Protein AF-X1HA51-F1 (afdb_monomer)

Solvent-accessible surface area (backbone atoms only — not comparable to full-atom values): 6621 Å² total; per-residue (Å²): 136,80,69,77,53,94,45,36,69,59,16,39,50,59,33,57,72,28,43,66,61,21,49,51,25,45,51,49,14,52,51,22,46,50,52,32,66,56,83,67,87,50,101,79,42,65,67,34,52,48,23,44,52,49,14,53,51,24,44,52,51,18,48,36,48,49,52,30,71,84,45,96,45,73,68,57,9,35,43,51,36,24,52,47,34,46,68,71,45,97,77,64,46,74,68,48,51,54,48,47,60,70,67,41,52,73,66,58,42,48,50,54,51,49,53,55,48,52,55,60,73,74,107

Mean predicted aligned error: 12.67 Å

Secondary structure (DSSP, 8-state):
---S-SSHHHHHHHHHHHHHHHHHHHHHHHHHHHHHHSS--STT-HHHHHHHHHHHHHHHHHHHHHH-TTSSSGGGSHHHHHHHHHHHSSS--HHHHHHHHHHS-HHHHHHHHHHHHHHHH--

Nearest PDB structures (foldseek):
  6tz4-assembly1_JB  TM=4.543E-01  e=1.169E+00  Homo sapiens
  6tz5-assembly1_AA  TM=4.494E-01  e=1.451E+00  Homo sapiens
  8qhz-assembly1_D  TM=5.359E-01  e=4.500E+00  Synechocystis sp. PCC 6803
  8qhx-assembly1_D  TM=4.933E-01  e=3.437E+00  Synechocystis sp. PCC 6803
  7o3x-assembly1_D  TM=5.205E-01  e=4.750E+00  Synechocystis sp. PCC 6803 substr. Kazusa

Structure (mmCIF, N/CA/C/O backbone):
data_AF-X1HA51-F1
#
_entry.id   AF-X1HA51-F1
#
loop_
_atom_site.group_PDB
_atom_site.id
_atom_site.type_symbol
_atom_site.label_atom_id
_atom_site.label_alt_id
_atom_site.label_comp_id
_atom_site.label_asym_id
_atom_site.label_entity_id
_atom_site.label_seq_id
_atom_site.pdbx_PDB_ins_code
_atom_site.Cartn_x
_atom_site.Cartn_y
_atom_site.Cartn_z
_atom_site.occupancy
_atom_site.B_iso_or_equiv
_atom_site.auth_seq_id
_atom_site.auth_comp_id
_atom_site.auth_asym_id
_atom_site.auth_atom_id
_atom_site.pdbx_PDB_model_num
ATOM 1 N N . MET A 1 1 ? 6.257 14.247 -21.925 1.00 60.78 1 MET A N 1
ATOM 2 C CA . MET A 1 1 ? 6.280 13.625 -20.593 1.00 60.78 1 MET A CA 1
ATOM 3 C C . MET A 1 1 ? 7.718 13.681 -20.125 1.00 60.78 1 MET A C 1
ATOM 5 O O . MET A 1 1 ? 8.583 13.297 -20.906 1.00 60.78 1 MET A O 1
ATOM 9 N N . SER A 1 2 ? 7.984 14.292 -18.972 1.00 77.19 2 SER A N 1
ATOM 10 C CA . SER A 1 2 ? 9.334 14.325 -18.400 1.00 77.19 2 SER A CA 1
ATOM 11 C C . SER A 1 2 ? 9.406 13.196 -17.390 1.00 77.19 2 SER A C 1
ATOM 13 O O . SER A 1 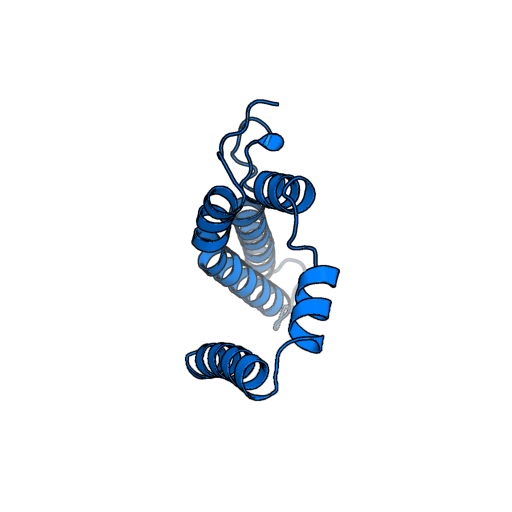2 ? 8.823 13.323 -16.320 1.00 77.19 2 SER A O 1
ATOM 15 N N . HIS A 1 3 ? 10.068 12.104 -17.753 1.00 84.19 3 HIS A N 1
ATOM 16 C CA . HIS A 1 3 ? 10.244 10.967 -16.858 1.00 84.19 3 HIS A CA 1
ATOM 17 C C . HIS A 1 3 ? 11.138 11.342 -15.677 1.00 84.19 3 HIS A C 1
ATOM 19 O O . HIS A 1 3 ? 12.129 12.058 -15.852 1.00 84.19 3 HIS A O 1
ATOM 25 N N . LYS A 1 4 ? 10.765 10.880 -14.485 1.00 87.75 4 LYS A N 1
ATOM 26 C CA . LYS A 1 4 ? 11.581 10.931 -13.271 1.00 87.75 4 LYS A CA 1
ATOM 27 C C . LYS A 1 4 ? 12.572 9.765 -13.233 1.00 87.75 4 LYS A C 1
ATOM 29 O O . LYS A 1 4 ? 13.652 9.936 -12.672 1.00 87.75 4 LYS A O 1
ATOM 34 N N . TYR A 1 5 ? 12.219 8.621 -13.827 1.00 85.75 5 TYR A N 1
ATOM 35 C CA . TYR A 1 5 ? 13.068 7.427 -13.920 1.00 85.75 5 TYR A CA 1
ATOM 36 C C . TYR A 1 5 ? 13.555 7.179 -15.343 1.00 85.75 5 TYR A C 1
ATOM 38 O O . TYR A 1 5 ? 12.859 7.488 -16.307 1.00 85.75 5 TYR A O 1
ATOM 46 N N . ASP A 1 6 ? 14.733 6.570 -15.469 1.00 85.38 6 ASP A N 1
ATOM 47 C CA . ASP A 1 6 ? 15.343 6.291 -16.772 1.00 85.38 6 ASP A CA 1
ATOM 48 C C . ASP A 1 6 ? 14.905 4.934 -17.360 1.00 85.38 6 ASP A C 1
ATOM 50 O O . ASP A 1 6 ? 15.052 4.704 -18.563 1.00 85.38 6 ASP A O 1
ATOM 54 N N . ASN A 1 7 ? 14.392 4.016 -16.528 1.00 79.88 7 ASN A N 1
ATOM 55 C CA . ASN A 1 7 ? 13.992 2.657 -16.911 1.00 79.88 7 ASN A CA 1
ATOM 56 C C . ASN A 1 7 ? 13.014 2.018 -15.896 1.00 79.88 7 ASN A C 1
ATOM 58 O O . ASN A 1 7 ? 12.637 2.623 -14.888 1.00 79.88 7 ASN A O 1
ATOM 62 N N . PHE A 1 8 ? 12.590 0.779 -16.185 1.00 82.19 8 PHE A N 1
ATOM 63 C CA . PHE A 1 8 ? 11.683 0.012 -15.328 1.00 82.19 8 PHE A CA 1
ATOM 64 C C . PHE A 1 8 ? 12.323 -0.343 -13.986 1.00 82.19 8 PHE A C 1
ATOM 66 O O . PHE A 1 8 ? 11.666 -0.214 -12.959 1.00 82.19 8 PHE A O 1
ATOM 73 N N . GLU A 1 9 ? 13.579 -0.784 -13.984 1.00 81.12 9 GLU A N 1
ATOM 74 C CA . GLU A 1 9 ? 14.299 -1.211 -12.786 1.00 81.12 9 GLU A CA 1
ATOM 75 C C . GLU A 1 9 ? 14.404 -0.083 -11.756 1.00 81.12 9 GLU A C 1
ATOM 77 O O . GLU A 1 9 ? 14.162 -0.317 -10.572 1.00 81.12 9 GLU A O 1
ATOM 82 N N . ASP A 1 10 ? 14.679 1.140 -12.206 1.00 82.25 10 ASP A N 1
ATOM 83 C CA . ASP A 1 10 ? 14.754 2.329 -11.362 1.00 82.25 10 ASP A CA 1
ATOM 84 C C . ASP A 1 10 ? 13.379 2.676 -10.782 1.00 82.25 10 ASP A C 1
ATOM 86 O O . ASP A 1 10 ? 13.238 2.844 -9.569 1.00 82.25 10 ASP A O 1
ATOM 90 N N . ALA A 1 11 ? 12.337 2.725 -11.620 1.00 82.50 11 ALA A N 1
ATOM 91 C CA . ALA A 1 11 ? 10.976 3.001 -11.157 1.00 82.50 11 ALA A CA 1
ATOM 92 C C . ALA A 1 11 ? 10.478 1.926 -10.170 1.00 82.50 11 ALA A C 1
ATOM 94 O O . ALA A 1 11 ? 9.906 2.245 -9.121 1.00 82.50 11 ALA A O 1
ATOM 95 N N . TYR A 1 12 ? 10.748 0.654 -10.473 1.00 82.56 12 TYR A N 1
ATOM 96 C CA . TYR A 1 12 ? 10.348 -0.486 -9.658 1.00 82.56 12 TYR A CA 1
ATOM 97 C C . TYR A 1 12 ? 11.128 -0.561 -8.345 1.00 82.56 12 TYR A C 1
ATOM 99 O O . TYR A 1 12 ? 10.537 -0.893 -7.321 1.00 82.56 12 TYR A O 1
ATOM 107 N N . TYR A 1 13 ? 12.420 -0.215 -8.332 1.00 85.19 13 TYR A N 1
ATOM 108 C CA . TYR A 1 13 ? 13.228 -0.168 -7.110 1.00 85.19 13 TYR A CA 1
ATOM 109 C C . TYR A 1 13 ? 12.586 0.734 -6.052 1.00 85.19 13 TYR A C 1
ATOM 111 O O . TYR A 1 13 ? 12.415 0.321 -4.902 1.00 85.19 13 TYR A O 1
ATOM 119 N N . TYR A 1 14 ? 12.173 1.942 -6.442 1.00 85.75 14 TYR A N 1
ATOM 120 C CA . TYR A 1 14 ? 11.537 2.869 -5.511 1.00 85.75 14 TYR A CA 1
ATOM 121 C C . TYR A 1 14 ? 10.118 2.444 -5.121 1.00 85.75 14 TYR A C 1
ATOM 123 O O . TYR A 1 14 ? 9.755 2.586 -3.955 1.00 85.75 14 TYR A O 1
ATOM 131 N N . LEU A 1 15 ? 9.341 1.858 -6.041 1.00 83.25 15 LEU A N 1
ATOM 132 C CA . LEU A 1 15 ? 8.038 1.274 -5.704 1.00 83.25 15 LEU A CA 1
ATOM 133 C C . LEU A 1 15 ? 8.182 0.134 -4.679 1.00 83.25 15 LEU A C 1
ATOM 135 O O . LEU A 1 15 ? 7.477 0.098 -3.671 1.00 83.25 15 LEU A O 1
ATOM 13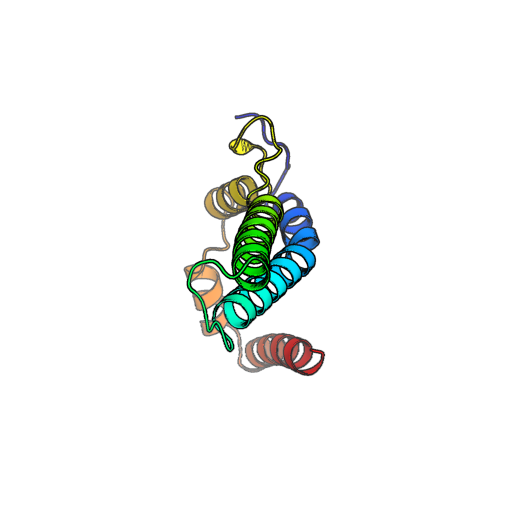9 N N . ALA A 1 16 ? 9.125 -0.781 -4.912 1.00 83.06 16 ALA A N 1
ATOM 140 C CA . ALA A 1 16 ? 9.393 -1.919 -4.040 1.00 83.06 16 ALA A CA 1
ATOM 141 C C . ALA A 1 16 ? 9.893 -1.474 -2.658 1.00 83.06 16 ALA A C 1
ATOM 143 O O . ALA A 1 16 ? 9.481 -2.043 -1.650 1.00 83.06 16 ALA A O 1
ATOM 144 N N . ALA A 1 17 ? 10.704 -0.413 -2.588 1.00 88.19 17 ALA A N 1
ATOM 145 C CA . ALA A 1 17 ? 11.186 0.145 -1.324 1.00 88.19 17 ALA A CA 1
ATOM 146 C C . ALA A 1 17 ? 10.058 0.670 -0.411 1.00 88.19 17 ALA A C 1
ATOM 148 O O . ALA A 1 17 ? 10.240 0.746 0.804 1.00 88.19 17 ALA A O 1
ATOM 149 N N . ARG A 1 18 ? 8.895 1.025 -0.973 1.00 85.81 18 ARG A N 1
ATOM 150 C CA . ARG A 1 18 ? 7.716 1.478 -0.213 1.00 85.81 18 ARG A CA 1
ATOM 151 C C . ARG A 1 18 ? 6.740 0.359 0.142 1.00 85.81 18 ARG A C 1
ATOM 153 O O . ARG A 1 18 ? 5.887 0.546 1.011 1.00 85.81 18 ARG A O 1
ATOM 160 N N . TYR A 1 19 ? 6.862 -0.800 -0.501 1.00 84.62 19 TYR A N 1
ATOM 161 C CA . TYR A 1 19 ? 5.880 -1.877 -0.410 1.00 84.62 19 TYR A CA 1
ATOM 162 C C . TYR A 1 19 ? 5.679 -2.395 1.018 1.00 84.62 19 TYR A C 1
ATOM 164 O O . TYR A 1 19 ? 4.537 -2.538 1.454 1.00 84.62 19 TYR A O 1
ATOM 172 N N . ASP A 1 20 ? 6.760 -2.633 1.764 1.00 89.00 20 ASP A N 1
ATOM 173 C CA . ASP A 1 20 ? 6.661 -3.167 3.128 1.00 89.00 20 ASP A CA 1
ATOM 174 C C . ASP A 1 20 ? 5.914 -2.208 4.062 1.00 89.00 20 ASP A C 1
ATOM 176 O O . ASP A 1 20 ? 5.049 -2.631 4.830 1.00 89.00 20 ASP A O 1
ATOM 180 N N . TYR A 1 21 ? 6.167 -0.905 3.933 1.00 90.69 21 TYR A N 1
ATOM 181 C CA . TYR A 1 21 ? 5.479 0.105 4.731 1.00 90.69 21 TYR A CA 1
ATOM 182 C C . TYR A 1 21 ? 4.012 0.280 4.308 1.00 90.69 21 TYR A C 1
ATOM 184 O O . TYR A 1 21 ? 3.124 0.404 5.156 1.00 90.69 21 TYR A O 1
ATOM 192 N N . ALA A 1 22 ? 3.716 0.220 3.006 1.00 87.44 22 ALA A N 1
ATOM 193 C CA . ALA A 1 22 ? 2.339 0.216 2.513 1.00 87.44 22 ALA A CA 1
ATOM 194 C C . ALA A 1 22 ? 1.553 -1.006 3.023 1.00 87.44 22 ALA A C 1
ATOM 196 O O . ALA A 1 22 ? 0.407 -0.879 3.464 1.00 87.44 22 ALA A O 1
ATOM 197 N N . LYS A 1 23 ? 2.185 -2.186 3.019 1.00 91.12 23 LYS A N 1
ATOM 198 C CA . LYS A 1 23 ? 1.617 -3.430 3.549 1.00 91.12 23 LYS A CA 1
ATOM 199 C C . LYS A 1 23 ? 1.324 -3.319 5.044 1.00 91.12 23 LYS A C 1
ATOM 201 O O . LYS A 1 23 ? 0.217 -3.653 5.458 1.00 91.12 23 LYS A O 1
ATOM 206 N N . GLU A 1 24 ? 2.268 -2.808 5.831 1.00 95.31 24 GLU A N 1
ATOM 207 C CA . GLU A 1 24 ? 2.081 -2.584 7.268 1.00 95.31 24 GLU A CA 1
ATOM 208 C C . GLU A 1 24 ? 0.876 -1.667 7.545 1.00 95.31 24 GLU A C 1
ATOM 210 O O . GLU A 1 24 ? 0.014 -1.989 8.365 1.00 95.31 24 GLU A O 1
ATOM 215 N N . ASN A 1 25 ? 0.737 -0.577 6.785 1.00 95.75 25 ASN A N 1
ATOM 216 C CA . ASN A 1 25 ? -0.418 0.314 6.894 1.00 95.75 25 ASN A CA 1
ATOM 217 C C . ASN A 1 25 ? -1.731 -0.371 6.482 1.00 95.75 25 ASN A C 1
ATOM 219 O O . ASN A 1 25 ? -2.758 -0.178 7.131 1.00 95.75 25 ASN A O 1
ATOM 223 N N . ASN A 1 26 ? -1.731 -1.214 5.448 1.00 92.75 26 ASN A N 1
ATOM 224 C CA . ASN A 1 26 ? -2.909 -2.015 5.111 1.00 92.75 26 ASN A CA 1
ATOM 225 C C . ASN A 1 26 ? -3.289 -2.986 6.247 1.00 92.75 26 ASN A C 1
ATOM 227 O O . ASN A 1 26 ? -4.470 -3.139 6.571 1.00 92.75 26 ASN A O 1
ATOM 231 N N . ASP A 1 27 ? -2.308 -3.608 6.899 1.00 96.00 27 ASP A N 1
ATOM 232 C CA . ASP A 1 27 ? -2.548 -4.489 8.043 1.00 96.00 27 ASP A CA 1
ATOM 233 C C . ASP A 1 27 ? -3.127 -3.711 9.234 1.00 96.00 27 ASP A C 1
ATOM 235 O O . ASP A 1 27 ? -4.128 -4.137 9.821 1.00 96.00 27 ASP A O 1
ATOM 239 N N . TRP A 1 28 ? -2.590 -2.528 9.546 1.00 96.69 28 TRP A N 1
ATOM 240 C CA . TRP A 1 28 ? -3.155 -1.637 10.565 1.00 96.69 28 TRP A CA 1
ATOM 241 C C . TRP A 1 28 ? -4.551 -1.136 10.210 1.00 96.69 28 TRP A C 1
ATOM 243 O O . TRP A 1 28 ? -5.405 -1.030 11.095 1.00 96.69 28 TRP A O 1
ATOM 253 N N . ALA A 1 29 ? -4.825 -0.852 8.936 1.00 93.88 29 ALA A N 1
ATOM 254 C CA . ALA A 1 29 ? -6.161 -0.478 8.494 1.00 93.88 29 ALA A CA 1
ATOM 255 C C . ALA A 1 29 ? -7.169 -1.596 8.776 1.00 93.88 29 ALA A C 1
ATOM 257 O O . ALA A 1 29 ? -8.227 -1.343 9.354 1.00 93.88 29 ALA A O 1
ATOM 258 N N . ASN A 1 30 ? -6.813 -2.840 8.447 1.00 93.25 30 ASN A N 1
ATOM 259 C CA . ASN A 1 30 ? -7.646 -4.010 8.715 1.00 93.25 30 ASN A CA 1
ATOM 260 C C . ASN A 1 30 ? -7.828 -4.268 10.219 1.00 93.25 30 ASN A C 1
ATOM 262 O O . ASN A 1 30 ? -8.926 -4.610 10.657 1.00 93.25 30 ASN A O 1
ATOM 266 N N . GLN A 1 31 ? -6.783 -4.087 11.030 1.00 94.50 31 GLN A N 1
ATOM 267 C CA . GLN A 1 31 ? -6.879 -4.216 12.490 1.00 94.50 31 GLN A CA 1
ATOM 268 C C . GLN A 1 31 ? -7.834 -3.175 13.086 1.00 94.50 31 GLN A C 1
ATOM 270 O O . GLN A 1 31 ? -8.725 -3.530 13.855 1.00 94.50 31 GLN A O 1
ATOM 275 N N . ASN A 1 32 ? -7.700 -1.911 12.680 1.00 93.12 32 ASN A N 1
ATOM 276 C CA . ASN A 1 32 ? -8.587 -0.832 13.111 1.00 93.12 32 ASN A CA 1
ATOM 277 C C . ASN A 1 32 ? -10.027 -1.054 12.631 1.00 93.12 32 ASN A C 1
ATOM 279 O O . ASN A 1 32 ? -10.969 -0.874 13.395 1.00 93.12 32 ASN A O 1
ATOM 283 N N . GLN A 1 33 ? -10.213 -1.513 11.393 1.00 92.94 33 GLN A N 1
ATOM 284 C CA . GLN A 1 33 ? -11.534 -1.846 10.869 1.00 92.94 33 GLN A CA 1
ATOM 285 C C . GLN A 1 33 ? -12.199 -2.954 11.695 1.00 92.94 33 GLN A C 1
ATOM 287 O O . GLN A 1 33 ? -13.369 -2.829 12.038 1.00 92.94 33 GLN A O 1
ATOM 292 N N . ARG A 1 34 ? -11.465 -4.003 12.082 1.00 92.00 34 ARG A N 1
ATOM 293 C CA . ARG A 1 34 ? -11.994 -5.048 12.974 1.00 92.00 34 ARG A CA 1
ATOM 294 C C . ARG A 1 34 ? -12.337 -4.500 14.359 1.00 92.00 34 ARG A C 1
ATOM 296 O O . ARG A 1 34 ? -13.432 -4.761 14.843 1.00 92.00 34 ARG A O 1
ATOM 303 N N . ALA A 1 35 ? -11.447 -3.709 14.959 1.00 90.62 35 ALA A N 1
ATOM 304 C CA . ALA A 1 35 ? -11.666 -3.103 16.274 1.00 9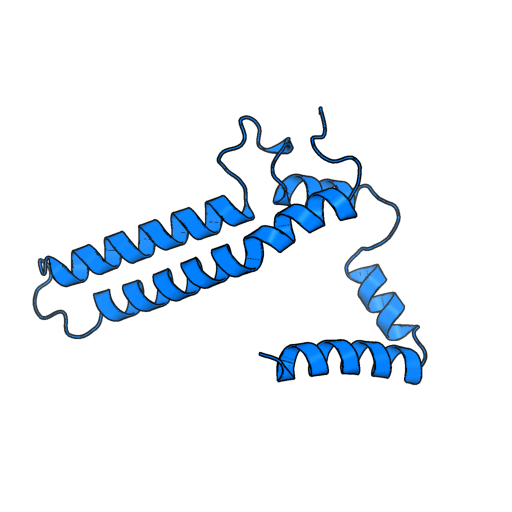0.62 35 ALA A CA 1
ATOM 305 C C . ALA A 1 35 ? -12.874 -2.151 16.292 1.00 90.62 35 ALA A C 1
ATOM 307 O O . ALA A 1 35 ? -13.601 -2.095 17.277 1.00 90.62 35 ALA A O 1
ATOM 308 N N . ALA A 1 36 ? -13.145 -1.457 15.185 1.00 88.81 36 ALA A N 1
ATOM 309 C CA . ALA A 1 36 ? -14.324 -0.610 15.032 1.00 88.81 36 ALA A CA 1
ATOM 310 C C . ALA A 1 36 ? -15.659 -1.375 15.069 1.00 88.81 36 ALA A C 1
ATOM 312 O O . ALA A 1 36 ? -16.687 -0.777 15.378 1.00 88.81 36 ALA A O 1
ATOM 313 N N . TYR A 1 37 ? -15.661 -2.675 14.765 1.00 84.88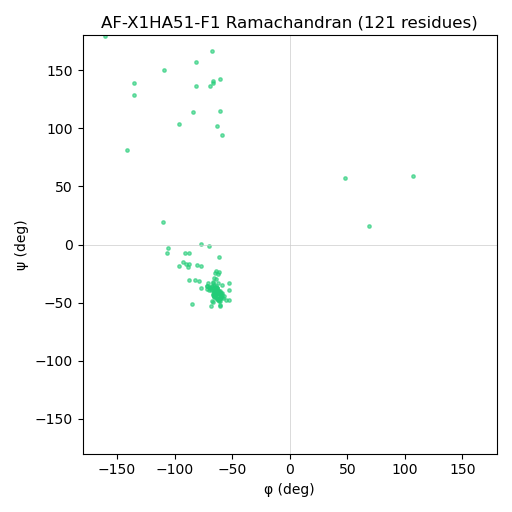 37 TYR A N 1
ATOM 314 C CA . TYR A 1 37 ? -16.868 -3.508 14.791 1.00 84.88 37 TYR A CA 1
ATOM 315 C C . TYR A 1 37 ? -16.919 -4.471 15.983 1.00 84.88 37 TYR A C 1
ATOM 317 O O . TYR A 1 37 ? -17.945 -5.118 16.191 1.00 84.88 37 TYR A O 1
ATOM 325 N N . ASP A 1 38 ? -15.850 -4.572 16.775 1.00 84.00 38 ASP A N 1
ATOM 326 C CA . ASP A 1 38 ? -15.797 -5.472 17.925 1.00 84.00 38 ASP A CA 1
ATOM 327 C C . ASP A 1 38 ? -16.438 -4.838 19.166 1.00 84.00 38 ASP A C 1
ATOM 329 O O . ASP A 1 38 ? -15.950 -3.850 19.710 1.00 84.00 38 ASP A O 1
ATOM 333 N N . GLY A 1 39 ? -17.555 -5.403 19.626 1.00 70.44 39 GLY A N 1
ATOM 334 C CA . GLY A 1 39 ? -18.182 -5.012 20.891 1.00 70.44 39 GLY A CA 1
ATOM 335 C C . GLY A 1 39 ? -18.811 -3.612 20.926 1.00 70.44 39 GLY A C 1
ATOM 336 O O . GLY A 1 39 ? -19.093 -3.123 22.020 1.00 70.44 39 GLY A O 1
ATOM 337 N N . ALA A 1 40 ? -19.051 -2.970 19.775 1.00 71.31 40 ALA A N 1
ATOM 338 C CA . ALA A 1 40 ? -19.727 -1.672 19.704 1.00 71.31 40 ALA A CA 1
ATOM 339 C C . ALA A 1 40 ? -21.172 -1.790 20.223 1.00 71.31 40 ALA A C 1
ATOM 341 O O . ALA A 1 40 ? -22.058 -2.302 19.538 1.00 71.31 40 ALA A O 1
ATOM 342 N N . SER A 1 41 ? -21.408 -1.345 21.458 1.00 70.62 41 SER A N 1
ATOM 343 C CA . SER A 1 41 ? -22.729 -1.392 22.098 1.00 70.62 41 SER A CA 1
ATOM 344 C C . SER A 1 41 ? -23.590 -0.165 21.787 1.00 70.62 41 SER A C 1
ATOM 346 O O . SER A 1 41 ? -24.808 -0.215 21.969 1.00 70.62 41 SER A O 1
ATOM 348 N N . ASP A 1 42 ? -22.972 0.913 21.298 1.00 74.31 42 ASP A N 1
ATOM 349 C CA . ASP A 1 42 ? -23.602 2.197 21.003 1.00 74.31 42 ASP A CA 1
ATOM 350 C C . ASP A 1 42 ? -23.131 2.727 19.628 1.00 74.31 42 ASP A C 1
ATOM 352 O O . ASP A 1 42 ? -21.924 2.820 19.392 1.00 74.31 42 ASP A O 1
ATOM 356 N N . PRO A 1 43 ? -24.043 3.108 18.710 1.00 64.31 43 PRO A N 1
ATOM 357 C CA . PRO A 1 43 ? -23.690 3.730 17.431 1.00 64.31 43 PRO A CA 1
ATOM 358 C C . PRO A 1 43 ? -22.942 5.076 17.532 1.00 64.31 43 PRO A C 1
ATOM 360 O O . PRO A 1 43 ? -22.455 5.553 16.506 1.00 64.31 43 PRO A O 1
ATOM 363 N N . VAL A 1 44 ? -22.842 5.702 18.714 1.00 71.69 44 VAL A N 1
ATOM 364 C CA . VAL A 1 44 ? -22.017 6.909 18.950 1.00 71.69 44 VAL A CA 1
ATOM 365 C C . VAL A 1 44 ? -20.780 6.661 19.826 1.00 71.69 44 VAL A C 1
ATOM 367 O O . VAL A 1 44 ? -20.210 7.618 20.365 1.00 71.69 44 VAL A O 1
ATOM 370 N N . ASP A 1 45 ? -20.324 5.408 19.959 1.00 84.56 45 ASP A N 1
ATOM 371 C CA . ASP A 1 45 ? -19.078 5.111 20.672 1.00 84.56 45 ASP A CA 1
ATOM 372 C C . ASP A 1 45 ? -17.880 5.807 20.003 1.00 84.56 45 ASP A C 1
ATOM 374 O O . ASP A 1 45 ? -17.489 5.536 18.862 1.00 84.56 45 ASP A O 1
ATOM 378 N N . LYS A 1 46 ? -17.281 6.738 20.751 1.00 85.38 46 LYS A N 1
ATOM 379 C CA . LYS A 1 46 ? -16.130 7.526 20.308 1.00 85.38 46 LYS A CA 1
ATOM 380 C C . LYS A 1 46 ? -14.902 6.657 20.058 1.00 85.38 46 LYS A C 1
ATOM 382 O O . LYS A 1 46 ? -14.083 7.035 19.220 1.00 85.38 46 LYS A O 1
ATOM 387 N N . LEU A 1 47 ? -14.756 5.541 20.772 1.00 89.88 47 LEU A N 1
ATOM 388 C CA . LEU A 1 47 ? -13.630 4.631 20.596 1.00 89.88 47 LEU A CA 1
ATOM 389 C C . LEU A 1 47 ? -13.719 3.932 19.235 1.00 89.88 47 LEU A C 1
ATOM 391 O O . LEU A 1 47 ? -12.789 4.039 18.436 1.00 89.88 47 LEU A O 1
ATOM 395 N N . HIS A 1 48 ? -14.856 3.303 18.929 1.00 89.06 48 HIS A N 1
ATOM 396 C CA . HIS A 1 48 ? -15.082 2.630 17.644 1.00 89.06 48 HIS A CA 1
ATOM 397 C C . HIS A 1 48 ? -15.061 3.601 16.466 1.00 89.06 48 HIS A C 1
ATOM 399 O O . HIS A 1 48 ? -14.477 3.291 15.427 1.00 89.06 48 HIS A O 1
ATOM 405 N N . PHE A 1 49 ? -15.600 4.813 16.639 1.00 89.75 49 PHE A N 1
ATOM 406 C CA . PHE A 1 49 ? -15.444 5.876 15.644 1.00 89.75 49 PHE A CA 1
ATOM 407 C C . PHE A 1 49 ? -13.970 6.263 15.435 1.00 89.75 49 PHE A C 1
ATOM 409 O O . PHE A 1 49 ? -13.526 6.431 14.299 1.00 89.75 49 PHE A O 1
ATOM 416 N N . GLY A 1 50 ? -13.184 6.351 16.512 1.00 91.31 50 GLY A N 1
ATOM 417 C CA . GLY A 1 50 ? -11.740 6.572 16.442 1.00 91.31 50 GLY A CA 1
ATOM 418 C C . GLY A 1 50 ? -11.013 5.484 15.647 1.00 91.31 50 GLY A C 1
ATOM 419 O O . GLY A 1 50 ? -10.174 5.806 14.805 1.00 91.31 50 GLY A O 1
ATOM 420 N N . TYR A 1 51 ? -11.384 4.215 15.837 1.00 93.44 51 TYR A N 1
ATOM 421 C CA . TYR A 1 51 ? -10.855 3.107 15.041 1.00 93.44 51 TYR A CA 1
ATOM 422 C C . TYR A 1 51 ? -11.239 3.212 13.558 1.00 93.44 51 TYR A C 1
ATOM 424 O O . TYR A 1 51 ? -10.380 3.005 12.705 1.00 93.44 51 TYR A O 1
ATOM 432 N N . LEU A 1 52 ? -12.466 3.620 13.211 1.00 91.69 52 LEU A N 1
ATOM 433 C CA . LEU A 1 52 ? -12.830 3.878 11.805 1.00 91.69 52 LEU A CA 1
ATOM 434 C C . LEU A 1 52 ? -11.959 4.975 11.182 1.00 91.69 52 LEU A C 1
ATOM 436 O O . LEU A 1 52 ? -11.432 4.792 10.084 1.00 91.69 52 LEU A O 1
ATOM 440 N N . CYS A 1 53 ? -11.758 6.086 11.892 1.00 94.44 53 CYS A N 1
ATOM 441 C CA . CYS A 1 53 ? -10.859 7.152 11.450 1.00 94.44 53 CYS A CA 1
ATOM 442 C C . CYS A 1 53 ? -9.423 6.640 11.260 1.00 94.44 53 CYS A C 1
ATOM 444 O O . CYS A 1 53 ? -8.792 6.944 10.247 1.00 94.44 53 CYS A O 1
ATOM 446 N N . GLY A 1 54 ? -8.925 5.822 12.193 1.00 95.75 54 GLY A N 1
ATOM 447 C CA . GLY A 1 54 ? -7.616 5.176 12.091 1.00 95.75 54 GLY A CA 1
ATOM 448 C C . GLY A 1 54 ? -7.507 4.237 10.888 1.00 95.75 54 GLY A C 1
ATOM 449 O O . GLY A 1 54 ? -6.491 4.240 10.195 1.00 95.75 54 GLY A O 1
ATOM 450 N N . ALA A 1 55 ? -8.558 3.474 10.582 1.00 94.06 55 ALA A N 1
ATOM 451 C CA . ALA A 1 55 ? -8.590 2.599 9.413 1.00 94.06 55 ALA A CA 1
ATOM 452 C C . ALA A 1 55 ? -8.492 3.395 8.103 1.00 94.06 55 ALA A C 1
ATOM 454 O O . ALA A 1 55 ? -7.675 3.072 7.240 1.00 94.06 55 ALA A O 1
ATOM 455 N N . VAL A 1 56 ? -9.275 4.472 7.977 1.00 95.56 56 VAL A N 1
ATOM 456 C CA . VAL A 1 56 ? -9.253 5.354 6.797 1.00 95.56 56 VAL A CA 1
ATOM 457 C C . VAL A 1 56 ? -7.899 6.045 6.643 1.00 95.56 56 VAL A C 1
ATOM 459 O O . VAL A 1 56 ? -7.373 6.108 5.534 1.00 95.56 56 VAL A O 1
ATOM 462 N N . TYR A 1 57 ? -7.309 6.528 7.740 1.00 96.19 57 TYR A N 1
ATOM 463 C CA . TYR A 1 57 ? -5.985 7.148 7.715 1.00 96.19 57 TYR A CA 1
ATOM 464 C C . TYR A 1 57 ? -4.906 6.179 7.216 1.00 96.19 57 TYR A C 1
ATOM 466 O O . TYR A 1 57 ? -4.154 6.518 6.306 1.00 96.19 57 TYR A O 1
ATOM 474 N N . ASN A 1 58 ? -4.868 4.957 7.747 1.00 96.06 58 ASN A N 1
ATOM 475 C CA . ASN A 1 58 ? -3.886 3.961 7.320 1.00 96.06 58 ASN A CA 1
ATOM 476 C C . ASN A 1 58 ? -4.094 3.527 5.855 1.00 96.06 58 ASN A C 1
ATOM 478 O O . ASN A 1 58 ? -3.121 3.343 5.128 1.00 96.06 58 ASN A O 1
ATOM 482 N N . LEU A 1 59 ? -5.342 3.445 5.371 1.00 93.31 59 LEU A N 1
ATOM 483 C CA . LEU A 1 59 ? -5.610 3.233 3.940 1.00 93.31 59 LEU A CA 1
ATOM 484 C C . LEU A 1 59 ? -5.087 4.386 3.081 1.00 93.31 59 LEU A C 1
ATOM 486 O O . LEU A 1 59 ? -4.477 4.147 2.042 1.00 93.31 59 LEU A O 1
ATOM 490 N N . TYR A 1 60 ? -5.296 5.630 3.516 1.00 93.19 60 TYR A N 1
ATOM 491 C CA . TYR A 1 60 ? -4.737 6.798 2.843 1.00 93.19 60 TYR A CA 1
ATOM 492 C C . TYR A 1 60 ? -3.207 6.714 2.764 1.00 93.19 60 TYR A C 1
ATOM 494 O O . TYR A 1 60 ? -2.654 6.925 1.686 1.00 93.19 60 TYR A O 1
ATOM 502 N N . VAL A 1 61 ? -2.519 6.366 3.857 1.00 93.38 61 VAL A N 1
ATOM 503 C CA . VAL A 1 61 ? -1.055 6.198 3.851 1.00 93.38 61 VAL A CA 1
ATOM 504 C C . VAL A 1 61 ? -0.640 5.082 2.891 1.00 93.38 61 VAL A C 1
ATOM 506 O O . VAL A 1 61 ? 0.194 5.323 2.027 1.00 93.38 61 VAL A O 1
ATOM 509 N N . CYS A 1 62 ? -1.278 3.909 2.954 1.00 90.69 62 CYS A N 1
ATOM 510 C CA . CYS A 1 62 ? -1.013 2.794 2.038 1.00 90.69 62 CYS A CA 1
ATOM 511 C C . CYS A 1 62 ? -1.104 3.219 0.563 1.00 90.69 62 CYS A C 1
ATOM 513 O O . CYS A 1 62 ? -0.190 2.962 -0.222 1.00 90.69 62 CYS A O 1
ATOM 515 N N . PHE A 1 63 ? -2.170 3.931 0.183 1.00 86.75 63 PHE A N 1
ATOM 516 C CA . PHE A 1 63 ? -2.309 4.409 -1.190 1.00 86.75 63 PHE A CA 1
ATOM 517 C C . PHE A 1 63 ? -1.284 5.480 -1.559 1.00 86.75 63 PHE A C 1
ATOM 519 O O . PHE A 1 63 ? -0.813 5.465 -2.691 1.00 86.75 63 PHE A O 1
ATOM 526 N N . ASN A 1 64 ? -0.905 6.373 -0.641 1.00 89.25 64 ASN A N 1
ATOM 527 C CA . ASN A 1 64 ? 0.156 7.344 -0.915 1.00 89.25 64 ASN A CA 1
ATOM 528 C C . ASN A 1 64 ? 1.512 6.678 -1.113 1.00 89.25 64 ASN A C 1
ATOM 530 O O . ASN A 1 64 ? 2.233 7.069 -2.012 1.00 89.25 64 ASN A O 1
ATOM 534 N N . GLU A 1 65 ? 1.860 5.674 -0.317 1.00 86.88 65 GLU A N 1
ATOM 535 C CA . GLU A 1 65 ? 3.152 4.998 -0.449 1.00 86.88 65 GLU A CA 1
ATOM 536 C C . GLU A 1 65 ? 3.260 4.215 -1.768 1.00 86.88 65 GLU A C 1
ATOM 538 O O . GLU A 1 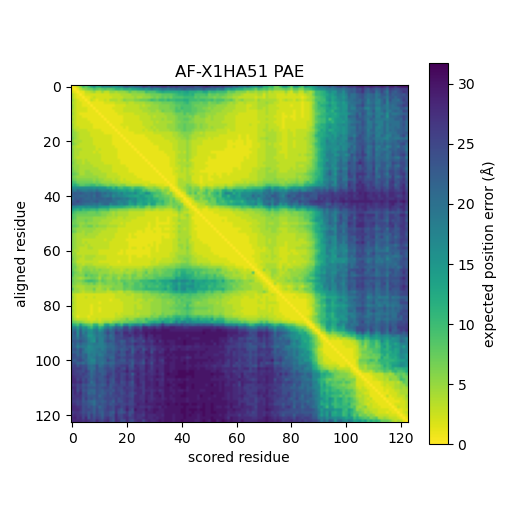65 ? 4.337 4.142 -2.354 1.00 86.88 65 GLU A O 1
ATOM 543 N N . LEU A 1 66 ? 2.146 3.664 -2.270 1.00 84.12 66 LEU A N 1
ATOM 544 C CA . LEU A 1 66 ? 2.128 2.929 -3.540 1.00 84.12 66 LEU A CA 1
ATOM 545 C C . LEU A 1 66 ? 1.965 3.839 -4.757 1.00 84.12 66 LEU A C 1
ATOM 547 O O . LEU A 1 66 ? 2.701 3.714 -5.728 1.00 84.12 66 LEU A O 1
ATOM 551 N N . ALA A 1 67 ? 0.965 4.715 -4.739 1.00 80.06 67 ALA A N 1
ATOM 552 C CA . ALA A 1 67 ? 0.613 5.542 -5.887 1.00 80.06 67 ALA A CA 1
ATOM 553 C C . ALA A 1 67 ? 1.334 6.893 -5.896 1.00 80.06 67 ALA A C 1
ATOM 555 O O . ALA A 1 67 ? 1.235 7.607 -6.891 1.00 80.06 67 ALA A O 1
ATOM 556 N N . ASP A 1 68 ? 2.061 7.224 -4.829 1.00 82.38 68 ASP A N 1
ATOM 557 C CA . ASP A 1 68 ? 2.846 8.445 -4.663 1.00 82.38 68 ASP A CA 1
ATOM 558 C C . ASP A 1 68 ? 2.074 9.717 -5.030 1.00 82.38 68 ASP A C 1
ATOM 560 O O . ASP A 1 68 ? 2.459 10.497 -5.900 1.00 82.38 68 ASP A O 1
ATOM 564 N N . PHE A 1 69 ? 0.933 9.934 -4.366 1.00 77.56 69 PHE A N 1
ATOM 565 C CA . PHE A 1 69 ? 0.105 11.120 -4.619 1.00 77.56 69 PHE A CA 1
ATOM 566 C C . PHE A 1 69 ? 0.739 12.428 -4.123 1.00 77.56 69 PHE A C 1
ATOM 568 O O . PHE A 1 69 ? 0.132 13.489 -4.275 1.00 77.56 69 PHE A O 1
ATOM 575 N N . THR A 1 70 ? 1.927 12.369 -3.513 1.00 78.69 70 THR A N 1
ATOM 576 C CA . THR A 1 70 ? 2.671 13.570 -3.118 1.00 78.69 70 THR A CA 1
ATOM 577 C C . THR A 1 70 ? 3.372 14.241 -4.292 1.00 78.69 70 THR A C 1
ATOM 579 O O . THR A 1 70 ? 3.691 15.429 -4.211 1.00 78.69 70 THR A O 1
ATOM 582 N N . GLU A 1 71 ? 3.564 13.515 -5.393 1.00 81.50 71 GLU A N 1
ATOM 583 C CA . GLU A 1 71 ? 4.171 14.055 -6.598 1.00 81.50 71 GLU A CA 1
ATOM 584 C C . GLU A 1 71 ? 3.291 15.117 -7.257 1.00 81.50 71 GLU A C 1
ATOM 586 O O . GLU A 1 71 ? 2.065 15.008 -7.343 1.00 81.50 71 GLU A O 1
ATOM 591 N N . ALA A 1 72 ? 3.939 16.169 -7.760 1.00 78.81 72 ALA A N 1
ATOM 592 C CA . ALA A 1 72 ? 3.246 17.300 -8.374 1.00 78.81 72 ALA A CA 1
ATOM 593 C C . ALA A 1 72 ? 2.506 16.907 -9.663 1.00 78.81 72 ALA A C 1
ATOM 595 O O . ALA A 1 72 ? 1.563 17.588 -10.070 1.00 78.81 72 ALA A O 1
ATOM 596 N N . SER A 1 73 ? 2.950 15.834 -10.322 1.00 81.94 73 SER A N 1
ATOM 597 C CA . SER A 1 73 ? 2.330 15.282 -11.524 1.00 81.94 73 SER A CA 1
ATOM 598 C C . SER A 1 73 ? 2.237 13.760 -11.412 1.00 81.94 73 SER A C 1
ATOM 600 O O . SER A 1 73 ? 3.161 13.102 -10.942 1.00 81.94 73 SER A O 1
ATOM 602 N N . TYR A 1 74 ? 1.111 13.190 -11.852 1.00 71.94 74 TYR A N 1
ATOM 603 C CA . TYR A 1 74 ? 0.849 11.748 -11.742 1.00 71.94 74 TYR A CA 1
ATOM 604 C C . TYR A 1 74 ? 1.854 10.893 -12.530 1.00 71.94 74 TYR A C 1
ATOM 606 O O . TYR A 1 74 ? 2.072 9.733 -12.195 1.00 71.94 74 TYR A O 1
ATOM 614 N N . ASP A 1 75 ? 2.462 11.458 -13.574 1.00 73.69 75 ASP A N 1
ATOM 615 C CA . ASP A 1 75 ? 3.448 10.809 -14.438 1.00 73.69 75 ASP A CA 1
ATOM 616 C C . ASP A 1 75 ? 4.842 10.707 -13.802 1.00 73.69 75 ASP A C 1
ATOM 618 O O . ASP A 1 75 ? 5.725 10.150 -14.439 1.00 73.69 75 ASP A O 1
ATOM 622 N N . GLN A 1 76 ? 5.018 11.193 -12.565 1.00 84.25 76 GLN A N 1
ATOM 623 C CA . GLN A 1 76 ? 6.250 11.082 -11.768 1.00 84.25 76 GLN A CA 1
ATOM 624 C C . GLN A 1 76 ? 6.156 10.054 -10.629 1.00 84.25 76 GLN A C 1
ATOM 626 O O . GLN A 1 76 ? 7.130 9.809 -9.914 1.00 84.25 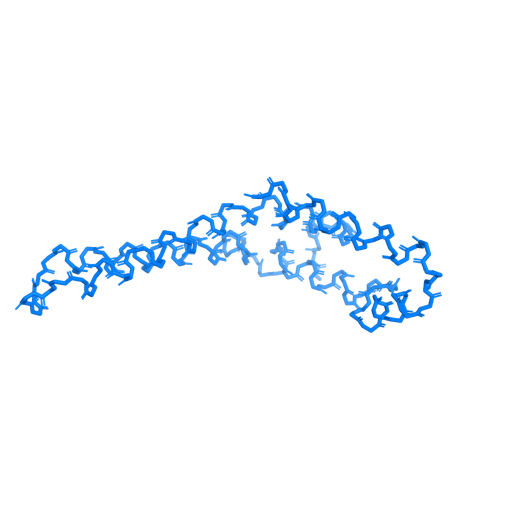76 GLN A O 1
ATOM 631 N N . SER A 1 77 ? 4.983 9.445 -10.451 1.00 87.38 77 SER A N 1
ATOM 632 C CA . SER A 1 77 ? 4.759 8.395 -9.463 1.00 87.38 77 SER A CA 1
ATOM 633 C C . SER A 1 77 ? 5.496 7.113 -9.843 1.00 87.38 77 SER A C 1
ATOM 635 O O . SER A 1 77 ? 5.417 6.656 -10.988 1.00 87.38 77 SER A O 1
ATOM 637 N N . HIS A 1 78 ? 6.135 6.475 -8.858 1.00 84.31 78 HIS A N 1
ATOM 638 C CA . HIS A 1 78 ? 6.820 5.191 -9.040 1.00 84.31 78 HIS A CA 1
ATOM 639 C C . HIS A 1 78 ? 5.914 4.127 -9.674 1.00 84.31 78 HIS A C 1
ATOM 641 O O . HIS A 1 78 ? 6.359 3.368 -10.534 1.00 84.31 78 HIS A O 1
ATOM 647 N N . LEU A 1 79 ? 4.635 4.078 -9.283 1.00 84.19 79 LEU A N 1
ATOM 648 C CA . LEU A 1 79 ? 3.664 3.120 -9.812 1.00 84.19 79 LEU A CA 1
ATOM 649 C C . LEU A 1 79 ? 3.340 3.391 -11.281 1.00 84.19 79 LEU A C 1
ATOM 651 O O . LEU A 1 79 ? 3.376 2.472 -12.100 1.00 84.19 79 LEU A O 1
ATOM 655 N N . TYR A 1 80 ? 3.033 4.643 -11.621 1.00 81.62 80 TYR A N 1
ATOM 656 C CA . TYR A 1 80 ? 2.688 5.014 -12.993 1.00 81.62 80 TYR A CA 1
ATOM 657 C C . TYR A 1 80 ? 3.880 4.850 -13.934 1.00 81.62 80 TYR A C 1
ATOM 659 O O . TYR A 1 80 ? 3.717 4.307 -15.027 1.00 81.62 80 TYR A O 1
ATOM 667 N N . GLU A 1 81 ? 5.080 5.240 -13.502 1.00 82.00 81 GLU A N 1
ATOM 668 C CA . GLU A 1 81 ? 6.295 5.047 -14.290 1.00 82.00 81 GLU A CA 1
ATOM 669 C C . GLU A 1 81 ? 6.688 3.572 -14.405 1.00 82.00 81 GLU A C 1
ATOM 671 O O . GLU A 1 81 ? 7.064 3.143 -15.491 1.00 82.00 81 GLU A O 1
ATOM 676 N N . SER A 1 82 ? 6.508 2.755 -13.360 1.00 80.31 82 SER A N 1
ATOM 677 C CA . SER A 1 82 ? 6.718 1.300 -13.455 1.00 80.31 82 SER A CA 1
ATOM 678 C C . SER A 1 82 ? 5.782 0.662 -14.485 1.00 80.31 82 SER A C 1
ATOM 680 O O . SER A 1 82 ? 6.206 -0.177 -15.279 1.00 80.31 82 SER A O 1
ATOM 682 N N . ILE A 1 83 ? 4.511 1.080 -14.518 1.00 78.31 83 ILE A N 1
ATOM 683 C CA . ILE A 1 83 ? 3.547 0.622 -15.528 1.00 78.31 83 ILE A CA 1
ATOM 684 C C . ILE A 1 83 ? 3.954 1.115 -16.919 1.00 78.31 83 ILE A C 1
ATOM 686 O O . ILE A 1 83 ? 3.929 0.334 -17.868 1.00 78.31 83 ILE A O 1
ATOM 690 N N . TYR A 1 84 ? 4.341 2.386 -17.052 1.00 78.69 84 TYR A N 1
ATOM 691 C CA . TYR A 1 84 ? 4.768 2.962 -18.325 1.00 78.69 84 TYR A CA 1
ATOM 692 C C . TYR A 1 84 ? 5.997 2.243 -18.887 1.00 78.69 84 TYR A C 1
ATOM 694 O O . TYR A 1 84 ? 5.962 1.775 -20.024 1.00 78.69 84 TYR A O 1
ATOM 702 N N . TRP A 1 85 ? 7.065 2.119 -18.098 1.00 74.19 85 TRP A N 1
ATOM 703 C CA . TRP A 1 85 ? 8.305 1.473 -18.521 1.00 74.19 85 TRP A CA 1
ATOM 704 C C . TRP A 1 85 ? 8.106 -0.026 -18.751 1.00 74.19 85 TRP A C 1
ATOM 706 O O . TRP A 1 85 ? 8.613 -0.560 -19.737 1.00 74.19 85 TRP A O 1
ATOM 716 N N . GLY A 1 86 ? 7.286 -0.684 -17.925 1.00 67.94 86 GLY A N 1
ATOM 717 C CA . GLY A 1 86 ? 6.887 -2.078 -18.130 1.00 67.94 86 GLY A CA 1
ATOM 718 C C . GLY A 1 86 ? 6.039 -2.298 -19.391 1.00 67.94 86 GLY A C 1
ATOM 719 O O . GLY A 1 86 ? 6.103 -3.367 -19.997 1.00 67.94 86 GLY A O 1
ATOM 720 N N . ALA A 1 87 ? 5.268 -1.295 -19.822 1.00 68.19 87 ALA A N 1
ATOM 721 C CA . ALA A 1 87 ? 4.463 -1.350 -21.043 1.00 68.19 87 ALA A CA 1
ATOM 722 C C . ALA A 1 87 ? 5.227 -0.908 -22.308 1.00 68.19 87 ALA A C 1
ATOM 724 O O . ALA A 1 87 ? 4.911 -1.378 -23.401 1.00 68.19 87 ALA A O 1
ATOM 725 N N . GLY A 1 88 ? 6.195 0.006 -22.176 1.00 54.78 88 GLY A N 1
ATOM 726 C CA . GLY A 1 88 ? 6.953 0.607 -23.281 1.00 54.78 88 GLY A CA 1
ATOM 727 C C . GLY A 1 88 ? 8.305 -0.053 -23.578 1.00 54.78 88 GLY A C 1
ATOM 728 O O . GLY A 1 88 ? 8.842 0.129 -24.671 1.00 54.78 88 GLY A O 1
ATOM 729 N N . GLY A 1 89 ? 8.858 -0.825 -22.639 1.00 49.84 89 GLY A N 1
ATOM 730 C CA . GLY A 1 89 ? 10.076 -1.607 -22.832 1.00 49.84 89 GLY A CA 1
ATOM 731 C C . GLY A 1 89 ? 9.792 -2.922 -23.556 1.00 49.84 89 GLY A C 1
ATOM 732 O O . GLY A 1 89 ? 8.836 -3.630 -23.242 1.00 49.84 89 GLY A O 1
ATOM 733 N N . ASN A 1 90 ? 10.638 -3.283 -24.522 1.00 47.50 90 ASN A N 1
ATOM 734 C CA . ASN A 1 90 ? 10.631 -4.623 -25.104 1.00 47.50 90 ASN A CA 1
ATOM 735 C C . ASN A 1 90 ? 10.883 -5.680 -24.012 1.00 47.50 90 ASN A C 1
ATOM 737 O O . ASN A 1 90 ? 12.025 -6.040 -23.745 1.00 47.50 90 ASN A O 1
ATOM 741 N N . GLY A 1 91 ? 9.800 -6.233 -23.464 1.00 44.31 91 GLY A N 1
ATOM 742 C CA . GLY A 1 91 ? 9.724 -7.655 -23.160 1.00 44.31 91 GLY A CA 1
ATOM 743 C C . GLY A 1 91 ? 9.798 -8.082 -21.701 1.00 44.31 91 GLY A C 1
ATOM 744 O O . GLY A 1 91 ? 10.590 -8.963 -21.407 1.00 44.31 91 GLY A O 1
ATOM 745 N N . VAL A 1 92 ? 8.883 -7.627 -20.839 1.00 49.31 92 VAL A N 1
ATOM 746 C CA . VAL A 1 92 ? 8.336 -8.511 -19.790 1.00 49.31 92 VAL A CA 1
ATOM 747 C C . VAL A 1 92 ? 6.839 -8.240 -19.616 1.00 49.31 92 VAL A C 1
ATOM 749 O O . VAL A 1 92 ? 6.395 -7.528 -18.723 1.00 49.31 92 VAL A O 1
ATOM 752 N N . THR A 1 93 ? 6.020 -8.820 -20.493 1.00 49.41 93 THR A N 1
ATOM 753 C CA . THR A 1 93 ? 4.573 -8.911 -20.244 1.00 49.41 93 THR A CA 1
ATOM 754 C C . THR A 1 93 ? 4.294 -10.104 -19.327 1.00 49.41 93 THR A C 1
ATOM 756 O O . THR A 1 93 ? 5.058 -11.065 -19.326 1.00 49.41 93 THR A O 1
ATOM 759 N N . MET A 1 94 ? 3.175 -10.127 -18.593 1.00 46.59 94 MET A N 1
ATOM 760 C CA . MET A 1 94 ? 2.752 -11.339 -17.858 1.00 46.59 94 MET A CA 1
ATOM 761 C C . MET A 1 94 ? 2.691 -12.566 -18.787 1.00 46.59 94 MET A C 1
ATOM 763 O O . MET A 1 94 ? 3.044 -13.673 -18.399 1.00 46.59 94 MET A O 1
ATOM 767 N N . SER A 1 95 ? 2.330 -12.358 -20.056 1.00 45.19 95 SER A N 1
ATOM 768 C CA . SER A 1 95 ? 2.405 -13.391 -21.090 1.00 45.19 95 SER A CA 1
ATOM 769 C C . SER A 1 95 ? 3.838 -13.854 -21.365 1.00 45.19 95 SER A C 1
ATOM 771 O O . SER A 1 95 ? 4.041 -15.043 -21.580 1.00 45.19 95 SER A O 1
ATOM 773 N N . AL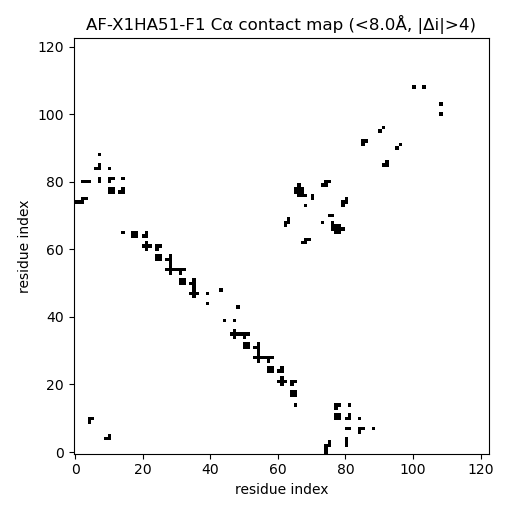A A 1 96 ? 4.826 -12.955 -21.373 1.00 49.34 96 ALA A N 1
ATOM 774 C CA . ALA A 1 96 ? 6.238 -13.295 -21.535 1.00 49.34 96 ALA A CA 1
ATOM 775 C C . ALA A 1 96 ? 6.794 -14.028 -20.305 1.00 49.34 96 ALA A C 1
ATOM 777 O O . ALA A 1 96 ? 7.504 -15.010 -20.479 1.00 49.34 96 ALA A O 1
ATOM 778 N N . ILE A 1 97 ? 6.399 -13.628 -19.089 1.00 54.06 97 ILE A N 1
ATOM 779 C CA . ILE A 1 97 ? 6.734 -14.344 -17.844 1.00 54.06 97 ILE A CA 1
ATOM 780 C C . ILE A 1 97 ? 6.166 -15.763 -17.894 1.00 54.06 97 ILE A C 1
ATOM 782 O O . ILE A 1 97 ? 6.903 -16.729 -17.733 1.00 54.06 97 ILE A O 1
ATOM 786 N N . LEU A 1 98 ? 4.873 -15.908 -18.191 1.00 51.22 98 LEU A N 1
ATOM 787 C CA . LEU A 1 98 ? 4.223 -17.216 -18.288 1.00 51.22 98 LEU A CA 1
ATOM 788 C C . LEU A 1 98 ? 4.808 -18.065 -19.425 1.00 51.22 98 LEU A C 1
ATOM 790 O O . LEU A 1 98 ? 4.991 -19.264 -19.254 1.00 51.22 98 LEU A O 1
ATOM 794 N N . SER A 1 99 ? 5.155 -17.456 -20.563 1.00 50.03 99 SER A N 1
ATOM 795 C CA . SER A 1 99 ? 5.798 -18.164 -21.680 1.00 50.03 99 SER A CA 1
ATOM 796 C C . SER A 1 99 ? 7.215 -18.612 -21.329 1.00 50.03 99 SER A C 1
ATOM 798 O O . SER A 1 99 ? 7.585 -19.726 -21.678 1.00 50.03 99 SER A O 1
ATOM 800 N N . ALA A 1 100 ? 7.984 -17.794 -20.606 1.00 55.34 100 ALA A N 1
ATOM 801 C CA . ALA A 1 100 ? 9.304 -18.160 -20.102 1.00 55.34 100 ALA A CA 1
ATOM 802 C C . ALA A 1 100 ? 9.215 -19.263 -19.038 1.00 55.34 100 ALA A C 1
ATOM 804 O O . ALA A 1 100 ? 10.004 -20.192 -19.079 1.00 55.34 100 ALA A O 1
ATOM 805 N N . MET A 1 101 ? 8.213 -19.236 -18.152 1.00 55.09 101 MET A N 1
ATOM 806 C CA . MET A 1 101 ? 7.974 -20.304 -17.168 1.00 55.09 101 MET A CA 1
ATOM 807 C C . MET A 1 101 ? 7.556 -21.632 -17.812 1.00 55.09 101 MET A C 1
ATOM 809 O O . MET A 1 101 ? 7.873 -22.689 -17.281 1.00 55.09 101 MET A O 1
ATOM 813 N N . ILE A 1 102 ? 6.837 -21.587 -18.938 1.00 58.47 102 ILE A N 1
ATOM 814 C CA . ILE A 1 102 ? 6.452 -22.778 -19.713 1.00 58.47 102 ILE A CA 1
ATOM 815 C C . ILE A 1 102 ? 7.619 -23.290 -20.576 1.00 58.47 102 ILE A C 1
ATOM 817 O O . ILE A 1 102 ? 7.696 -24.487 -20.841 1.00 58.47 102 ILE A O 1
ATOM 821 N N . ALA A 1 103 ? 8.498 -22.395 -21.040 1.00 62.44 103 ALA A N 1
ATOM 822 C CA . ALA A 1 103 ? 9.644 -22.719 -21.892 1.00 62.44 103 ALA A CA 1
ATOM 823 C C . ALA A 1 103 ? 10.933 -23.048 -21.117 1.00 62.44 103 ALA A C 1
ATOM 825 O O . ALA A 1 103 ? 11.848 -23.612 -21.714 1.00 62.44 103 ALA A O 1
ATOM 826 N N . ALA A 1 104 ? 11.008 -22.689 -19.833 1.00 62.69 104 ALA A N 1
ATOM 827 C CA . ALA A 1 104 ? 12.100 -23.044 -18.934 1.00 62.69 104 ALA A CA 1
ATOM 828 C C . ALA A 1 104 ? 12.205 -24.566 -18.801 1.00 62.69 104 ALA A C 1
ATOM 830 O O . ALA A 1 104 ? 11.187 -25.269 -18.762 1.00 62.69 104 ALA A O 1
ATOM 831 N N . ASP A 1 105 ? 13.434 -25.079 -18.720 1.00 67.19 105 ASP A N 1
ATOM 832 C CA . ASP A 1 105 ? 13.615 -26.489 -18.398 1.00 67.19 105 ASP A CA 1
ATOM 833 C C . ASP A 1 105 ? 13.187 -26.776 -16.946 1.00 67.19 105 ASP A C 1
ATOM 835 O O . ASP A 1 105 ? 12.931 -25.874 -16.140 1.00 67.19 105 ASP A O 1
ATOM 839 N N . PHE A 1 106 ? 13.044 -28.057 -16.613 1.00 64.50 106 PHE A N 1
ATOM 840 C CA . PHE A 1 106 ? 12.542 -28.461 -15.303 1.00 64.50 106 PHE A CA 1
ATOM 841 C C . PHE A 1 106 ? 13.411 -27.943 -14.142 1.00 64.50 106 PHE A C 1
ATOM 843 O O . PHE A 1 106 ? 12.863 -27.576 -13.101 1.00 64.50 106 PHE A O 1
ATOM 850 N N . ASP A 1 107 ? 14.728 -27.855 -14.324 1.00 62.69 107 ASP A N 1
ATOM 851 C CA . ASP A 1 107 ? 15.673 -27.412 -13.298 1.00 62.69 107 ASP A CA 1
ATOM 852 C C . ASP A 1 107 ? 15.642 -25.880 -13.133 1.00 62.69 107 ASP A C 1
ATOM 854 O O . ASP A 1 107 ? 15.688 -25.367 -12.008 1.00 62.69 107 ASP A O 1
ATOM 858 N N . GLU A 1 108 ? 15.477 -25.130 -14.226 1.00 62.03 108 GLU A N 1
ATOM 859 C CA . GLU A 1 108 ? 15.296 -23.670 -14.202 1.00 62.03 108 GLU A CA 1
ATOM 860 C C . GLU A 1 108 ? 13.966 -23.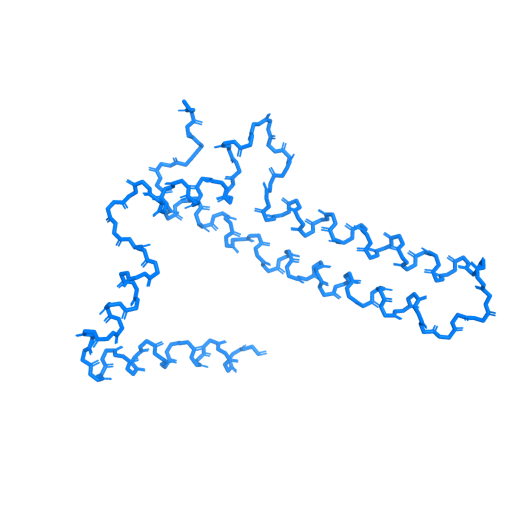275 -13.543 1.00 62.03 108 GLU A C 1
ATOM 862 O O . GLU A 1 108 ? 13.918 -22.373 -12.696 1.00 62.03 108 GLU A O 1
ATOM 867 N N . PHE A 1 109 ? 12.890 -24.002 -13.857 1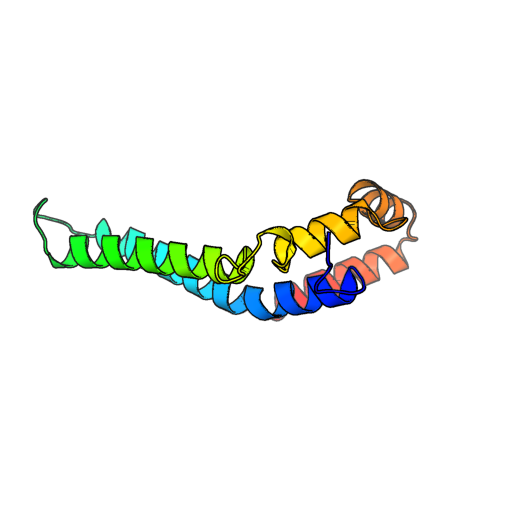.00 63.41 109 PHE A N 1
ATOM 868 C CA . PHE A 1 109 ? 11.587 -23.815 -13.220 1.00 63.41 109 PHE A CA 1
ATOM 869 C C . PHE A 1 109 ? 11.630 -24.162 -11.724 1.00 63.41 109 PHE A C 1
ATOM 871 O O . PHE A 1 109 ? 11.120 -23.399 -10.900 1.00 63.41 109 PHE A O 1
ATOM 878 N N . GLN A 1 110 ? 12.279 -25.269 -11.344 1.00 58.72 110 GLN A N 1
ATOM 879 C CA . GLN A 1 110 ? 12.457 -25.634 -9.934 1.00 58.72 110 GLN A CA 1
ATOM 880 C C . GLN A 1 110 ? 13.313 -24.628 -9.166 1.00 58.72 110 GLN A C 1
ATOM 882 O O . GLN A 1 110 ? 13.018 -24.354 -8.004 1.00 58.72 110 GLN A O 1
ATOM 887 N N . THR A 1 111 ? 14.325 -24.037 -9.800 1.00 58.25 111 THR A N 1
ATOM 888 C CA . THR A 1 111 ? 15.146 -22.988 -9.181 1.00 58.25 111 THR A CA 1
ATOM 889 C C . THR A 1 111 ? 14.317 -21.734 -8.915 1.00 58.25 111 THR A C 1
ATOM 891 O O . THR A 1 111 ? 14.369 -21.181 -7.816 1.00 58.25 111 THR A O 1
ATOM 894 N N . PHE A 1 112 ? 13.486 -21.318 -9.875 1.00 65.25 112 PHE A N 1
ATOM 895 C CA . PHE A 1 112 ? 12.576 -20.187 -9.696 1.00 65.25 112 PHE A CA 1
ATOM 896 C C . PHE A 1 112 ? 11.551 -20.441 -8.580 1.00 65.25 112 PHE A C 1
ATOM 898 O O . PHE A 1 112 ? 11.390 -19.612 -7.683 1.00 65.25 112 PHE A O 1
ATOM 905 N N . VAL A 1 113 ? 10.906 -21.613 -8.581 1.00 64.44 113 VAL A N 1
ATOM 906 C CA . VAL A 1 113 ? 9.969 -22.017 -7.518 1.00 64.44 113 VAL A CA 1
ATOM 907 C C . VAL A 1 113 ? 10.678 -22.110 -6.166 1.00 64.44 113 VAL A C 1
ATOM 909 O O . VAL A 1 113 ? 10.148 -21.620 -5.178 1.00 64.44 113 VAL A O 1
ATOM 912 N N . GLY A 1 114 ? 11.895 -22.652 -6.117 1.00 48.41 114 GLY A N 1
ATOM 913 C CA . GLY A 1 114 ? 12.692 -22.770 -4.896 1.00 48.41 114 GLY A CA 1
ATOM 914 C C . GLY A 1 114 ? 13.097 -21.420 -4.300 1.00 48.41 114 GLY A C 1
ATOM 915 O O . GLY A 1 114 ? 13.081 -21.266 -3.081 1.00 48.41 114 GLY A O 1
ATOM 916 N N . ILE A 1 115 ? 13.394 -20.418 -5.134 1.00 52.44 115 ILE A N 1
ATOM 917 C CA . ILE A 1 115 ? 13.642 -19.040 -4.679 1.00 52.44 115 ILE A CA 1
ATOM 918 C C . ILE A 1 115 ? 12.354 -18.425 -4.111 1.00 52.44 115 ILE A C 1
ATOM 920 O O . ILE A 1 115 ? 12.384 -17.813 -3.042 1.00 52.44 115 ILE A O 1
ATOM 924 N N . VAL A 1 116 ? 11.214 -18.623 -4.782 1.00 56.94 116 VAL A N 1
ATOM 925 C CA . VAL A 1 116 ? 9.905 -18.118 -4.329 1.00 56.94 116 VAL A CA 1
ATOM 926 C C . VAL A 1 116 ? 9.457 -18.793 -3.028 1.00 56.94 116 VAL A C 1
ATOM 928 O O . VAL A 1 116 ? 8.985 -18.115 -2.115 1.00 56.94 116 VAL A O 1
ATOM 931 N N . ASP A 1 117 ? 9.630 -20.106 -2.908 1.00 46.34 117 ASP A N 1
ATOM 932 C CA . ASP A 1 117 ? 9.286 -20.862 -1.704 1.00 46.34 117 ASP A CA 1
ATOM 933 C C . ASP A 1 117 ? 10.262 -20.576 -0.557 1.00 46.34 117 ASP A C 1
ATOM 935 O O . ASP A 1 117 ? 9.830 -20.439 0.586 1.00 46.34 117 ASP A O 1
ATOM 939 N N . GLY A 1 118 ? 11.552 -20.378 -0.847 1.00 34.78 118 GLY A N 1
ATOM 940 C CA . GLY A 1 118 ? 12.533 -19.904 0.131 1.00 34.78 118 GLY A CA 1
ATOM 941 C C . GLY A 1 118 ? 12.181 -18.523 0.689 1.00 34.78 118 GLY A C 1
ATOM 942 O O . GLY A 1 118 ? 12.280 -18.303 1.894 1.00 34.78 118 GLY A O 1
ATOM 943 N N . TYR A 1 119 ? 11.688 -17.617 -0.159 1.00 36.75 119 TYR A N 1
ATOM 944 C CA . TYR A 1 119 ? 11.201 -16.302 0.264 1.00 36.75 119 TYR A CA 1
ATOM 945 C C . TYR A 1 119 ? 9.913 -16.396 1.101 1.00 36.75 119 TYR A C 1
ATOM 947 O O . TYR A 1 119 ? 9.757 -15.673 2.081 1.00 36.75 119 TYR A O 1
ATOM 955 N N . ARG A 1 120 ? 9.007 -17.328 0.772 1.00 39.56 120 ARG A N 1
ATOM 956 C CA . ARG A 1 120 ? 7.779 -17.590 1.549 1.00 39.56 120 ARG A CA 1
ATOM 957 C C . ARG A 1 120 ? 8.033 -18.256 2.897 1.00 39.56 120 ARG A C 1
ATOM 959 O O . ARG A 1 120 ? 7.272 -18.010 3.820 1.00 39.56 120 ARG A O 1
ATOM 966 N N . ALA A 1 121 ? 9.055 -19.101 3.002 1.00 38.50 121 ALA A N 1
ATOM 967 C CA . ALA A 1 121 ? 9.432 -19.771 4.247 1.00 38.50 121 ALA A CA 1
ATOM 968 C C . ALA A 1 121 ? 10.266 -18.880 5.186 1.00 38.50 121 ALA A C 1
ATOM 970 O O . ALA A 1 121 ? 10.411 -19.201 6.363 1.00 38.50 121 ALA A O 1
ATOM 971 N N . ALA A 1 122 ? 10.842 -17.795 4.658 1.00 35.19 122 ALA A N 1
ATOM 972 C CA . ALA A 1 122 ? 11.572 -16.787 5.424 1.00 35.19 122 ALA A CA 1
ATOM 973 C C . ALA A 1 122 ? 10.670 -15.668 5.992 1.00 35.19 122 ALA A C 1
ATOM 975 O O . ALA A 1 122 ? 11.159 -14.840 6.762 1.00 35.19 122 ALA A O 1
ATOM 976 N N . LEU A 1 123 ? 9.386 -15.649 5.613 1.00 38.84 123 LEU A N 1
ATOM 977 C CA . LEU A 1 123 ? 8.311 -14.856 6.224 1.00 38.84 123 LEU A CA 1
ATOM 978 C C . LEU A 1 123 ? 7.676 -15.621 7.393 1.00 38.84 123 LEU A C 1
ATOM 980 O O . LEU A 1 123 ? 7.289 -14.945 8.372 1.00 38.84 123 LEU A O 1
#

Organism: NCBI:txid412755

Radius of gyration: 20.02 Å; Cα contacts (8 Å, |Δi|>4): 106; chains: 1; bounding box: 39×46×47 Å

Sequence (123 aa):
MSHKYDNFEDAYYYLAARYDYAKENNDWANQNQRAAYDGASDPVDKLHFGYLCGAVYNLYVCFNELADFTEASYDQSHLYESIYWGAGGNGVTMSAILSAMIAADFDEFQTFVGIVDGYRAAL

Foldseek 3Di:
DDEPDPALCRLVVQLVVLQVVLVVLQVLLVVLQVVLPPPCPDPPPPSSVVSNVSSVVSNVVSCCSNQVPVDPDSNHGSNNVNVVRVVVDPDDDVVRVVVCLVVDDPVRVVVVVVVVVVVVVVD

pLDDT: mean 75.41, std 17.11, range [34.78, 96.69]